Protein AF-A0AAJ5W4X1-F1 (afdb_monomer_lite)

Foldseek 3Di:
DPPVVVVVVLLVVLL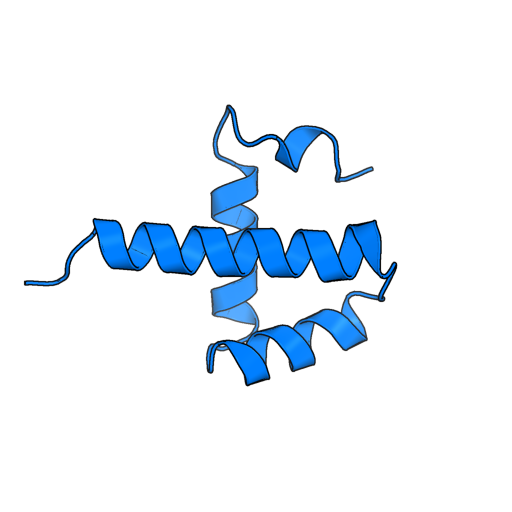VLLLCCCPVVVDDPVVSQVVSCVVVVDHSVVSVVSNVVLCPDPPRPNVVRDD

Structure (mmCIF, N/CA/C/O backbone):
data_AF-A0AAJ5W4X1-F1
#
_entry.id   AF-A0AAJ5W4X1-F1
#
loop_
_atom_site.group_PDB
_atom_site.id
_atom_site.type_symbol
_atom_site.label_atom_id
_atom_site.label_alt_id
_atom_site.label_comp_id
_atom_site.label_asym_id
_atom_site.label_entity_id
_atom_site.label_seq_id
_atom_site.pdbx_PDB_ins_code
_atom_site.Cartn_x
_atom_site.Cartn_y
_atom_site.Cartn_z
_atom_site.occupancy
_atom_site.B_iso_or_equiv
_atom_site.auth_seq_id
_atom_site.auth_comp_id
_atom_site.auth_asym_id
_atom_site.auth_atom_id
_atom_site.pdbx_PDB_model_num
ATOM 1 N N . MET A 1 1 ? 5.463 -2.421 -24.639 1.00 47.09 1 MET A N 1
ATOM 2 C CA . MET A 1 1 ? 6.573 -2.125 -23.707 1.00 47.09 1 MET A CA 1
ATOM 3 C C . MET A 1 1 ? 5.966 -1.877 -22.335 1.00 47.09 1 MET A C 1
ATOM 5 O O . MET A 1 1 ? 4.931 -1.233 -22.265 1.00 47.09 1 MET A O 1
ATOM 9 N N . ARG A 1 2 ? 6.498 -2.488 -21.271 1.00 55.69 2 ARG A N 1
ATOM 10 C CA . ARG A 1 2 ? 5.992 -2.298 -19.902 1.00 55.69 2 ARG A CA 1
ATOM 11 C C . ARG A 1 2 ? 6.581 -0.985 -19.407 1.00 55.69 2 ARG A C 1
ATOM 13 O O . ARG A 1 2 ? 7.771 -0.964 -19.122 1.00 55.69 2 ARG A O 1
ATOM 20 N N . ASP A 1 3 ? 5.786 0.078 -19.381 1.00 70.06 3 ASP A N 1
ATOM 21 C CA . ASP A 1 3 ? 6.270 1.397 -18.984 1.00 70.06 3 ASP A CA 1
ATOM 22 C C . ASP A 1 3 ? 6.656 1.377 -17.495 1.00 70.06 3 ASP A C 1
ATOM 24 O O . ASP A 1 3 ? 5.781 1.222 -16.631 1.00 70.06 3 ASP A O 1
ATOM 28 N N . PRO A 1 4 ? 7.958 1.442 -17.160 1.00 76.50 4 PRO A N 1
ATOM 29 C CA . PRO A 1 4 ? 8.408 1.359 -15.774 1.00 76.50 4 PRO A CA 1
ATOM 30 C C . PRO A 1 4 ? 7.897 2.546 -14.946 1.00 76.50 4 PRO A C 1
ATOM 32 O O . PRO A 1 4 ? 7.723 2.423 -13.732 1.00 76.50 4 PRO A O 1
ATOM 35 N N . GLU A 1 5 ? 7.595 3.665 -15.603 1.00 81.00 5 GLU A N 1
ATOM 36 C CA . GLU A 1 5 ? 7.079 4.880 -14.985 1.00 81.00 5 GLU A CA 1
ATOM 37 C C . GLU A 1 5 ? 5.631 4.722 -14.501 1.00 81.00 5 GLU A C 1
ATOM 39 O O . GLU A 1 5 ? 5.343 5.015 -13.340 1.00 81.00 5 GLU A O 1
ATOM 44 N N . LEU A 1 6 ? 4.745 4.144 -15.322 1.00 84.19 6 LEU A N 1
ATOM 45 C CA . LEU A 1 6 ? 3.349 3.878 -14.941 1.00 84.19 6 LEU A CA 1
ATOM 46 C C . LEU A 1 6 ? 3.254 2.930 -13.742 1.00 84.19 6 LEU A C 1
ATOM 48 O O . LEU A 1 6 ? 2.432 3.114 -12.843 1.00 84.19 6 LEU A O 1
ATOM 52 N N . LYS A 1 7 ? 4.129 1.918 -13.699 1.00 85.38 7 LYS A N 1
ATOM 53 C CA . LYS A 1 7 ? 4.214 1.018 -12.545 1.00 85.38 7 LYS A CA 1
ATOM 54 C C . LYS A 1 7 ? 4.629 1.786 -11.288 1.00 85.38 7 LYS A C 1
ATOM 56 O O . LYS A 1 7 ? 3.998 1.614 -10.249 1.00 85.38 7 LYS A O 1
ATOM 61 N N . LYS A 1 8 ? 5.657 2.634 -11.383 1.00 85.81 8 LYS A N 1
ATOM 62 C CA . LYS A 1 8 ? 6.136 3.439 -10.254 1.00 85.81 8 LYS A CA 1
ATOM 63 C C . LYS A 1 8 ? 5.046 4.380 -9.736 1.00 85.81 8 LYS A C 1
ATOM 65 O O . LYS A 1 8 ? 4.832 4.429 -8.532 1.00 85.81 8 LYS A O 1
ATOM 70 N N . GLN A 1 9 ? 4.323 5.058 -10.627 1.00 87.44 9 GLN A N 1
ATOM 71 C CA . GLN A 1 9 ? 3.210 5.940 -10.260 1.00 87.44 9 GLN A CA 1
ATOM 72 C C . GLN A 1 9 ? 2.114 5.189 -9.498 1.00 87.44 9 GLN A C 1
ATOM 74 O O . GLN A 1 9 ? 1.710 5.622 -8.421 1.00 87.44 9 GLN A O 1
ATOM 79 N N . ARG A 1 10 ? 1.680 4.027 -10.003 1.00 90.62 10 ARG A N 1
ATOM 80 C CA . ARG A 1 10 ? 0.698 3.180 -9.309 1.00 90.62 10 ARG A CA 1
ATOM 81 C C . ARG A 1 10 ? 1.192 2.761 -7.926 1.00 90.62 10 ARG A C 1
ATOM 83 O O . ARG A 1 10 ? 0.449 2.848 -6.955 1.00 90.62 10 ARG A O 1
ATOM 90 N N . ASP A 1 11 ? 2.435 2.301 -7.840 1.00 91.06 11 ASP A N 1
ATOM 91 C CA . ASP A 1 11 ? 3.024 1.833 -6.588 1.00 91.06 11 ASP A CA 1
ATOM 92 C C . ASP A 1 11 ? 3.136 2.991 -5.563 1.00 91.06 11 ASP A C 1
ATOM 94 O O . ASP A 1 11 ? 2.891 2.791 -4.373 1.00 91.06 11 ASP A O 1
ATOM 98 N N . THR A 1 12 ? 3.406 4.221 -6.020 1.00 90.56 12 THR A N 1
ATOM 99 C CA . THR A 1 12 ? 3.356 5.441 -5.194 1.00 90.56 12 THR A CA 1
ATOM 100 C C . THR A 1 12 ? 1.934 5.784 -4.738 1.00 90.56 12 THR A C 1
ATOM 102 O O . THR A 1 12 ? 1.749 6.110 -3.567 1.00 90.56 12 THR A O 1
ATOM 105 N N . LEU A 1 13 ? 0.926 5.676 -5.610 1.00 93.25 13 LEU A N 1
ATOM 106 C CA . LEU A 1 13 ? -0.477 5.932 -5.249 1.00 93.25 13 LEU A CA 1
ATOM 107 C C . LEU A 1 13 ? -0.980 4.958 -4.178 1.00 93.25 13 LEU A C 1
ATOM 109 O O . LEU A 1 13 ? -1.610 5.381 -3.212 1.00 93.25 13 LEU A O 1
ATOM 113 N N . ILE A 1 14 ? -0.650 3.670 -4.311 1.00 93.56 14 ILE A N 1
ATOM 114 C CA . ILE A 1 14 ? -0.984 2.641 -3.314 1.00 93.56 14 ILE A CA 1
ATOM 115 C C . ILE A 1 14 ? -0.407 3.015 -1.945 1.00 93.56 14 ILE A C 1
ATOM 117 O O . ILE A 1 14 ? -1.097 2.937 -0.929 1.00 93.56 14 ILE A O 1
ATOM 121 N N . TYR A 1 15 ? 0.854 3.447 -1.921 1.00 92.38 15 TYR A N 1
ATOM 122 C CA . TYR A 1 15 ? 1.524 3.859 -0.693 1.00 92.38 15 TYR A CA 1
ATOM 123 C C . TYR A 1 15 ? 0.891 5.113 -0.071 1.00 92.38 15 TYR A C 1
ATOM 125 O O . TYR A 1 15 ? 0.598 5.130 1.122 1.00 92.38 15 TYR A O 1
ATOM 133 N N . GLN A 1 16 ? 0.617 6.143 -0.875 1.00 92.50 16 GLN A N 1
ATOM 134 C CA . GLN A 1 16 ? -0.053 7.359 -0.405 1.00 92.50 16 GLN A CA 1
ATOM 135 C C . GLN A 1 16 ? -1.434 7.055 0.174 1.00 92.50 16 GLN A C 1
ATOM 137 O O . GLN A 1 16 ? -1.780 7.561 1.241 1.00 92.50 16 GLN A O 1
ATOM 142 N N . ARG A 1 17 ? -2.200 6.181 -0.486 1.00 93.81 17 ARG A N 1
ATOM 143 C CA . ARG A 1 17 ? -3.515 5.761 -0.009 1.00 93.81 17 ARG A CA 1
ATOM 144 C C . ARG A 1 17 ? -3.431 5.021 1.323 1.00 93.81 17 ARG A C 1
ATOM 146 O O . ARG A 1 17 ? -4.214 5.310 2.222 1.00 93.81 17 ARG A O 1
ATOM 153 N N . TYR A 1 18 ? -2.458 4.121 1.476 1.00 92.88 18 TYR A N 1
ATOM 154 C CA . TYR A 1 18 ? -2.178 3.462 2.753 1.00 92.88 18 TYR A CA 1
ATOM 155 C C . TYR A 1 18 ? -1.878 4.485 3.859 1.00 92.88 18 TYR A C 1
ATOM 157 O O . TYR A 1 18 ? -2.506 4.441 4.915 1.00 92.88 18 TYR A O 1
ATOM 165 N N . CYS A 1 19 ? -0.985 5.448 3.603 1.00 90.56 19 CYS A N 1
ATOM 166 C CA . CYS A 1 19 ? -0.673 6.512 4.560 1.00 90.56 19 CYS A CA 1
ATOM 167 C C . CYS A 1 19 ? -1.886 7.369 4.915 1.00 90.56 19 CYS A C 1
ATOM 169 O O . CYS A 1 19 ? -2.015 7.771 6.065 1.00 90.56 19 CYS A O 1
ATOM 171 N N . GLN A 1 20 ? -2.775 7.640 3.962 1.00 91.62 20 GLN A N 1
ATOM 172 C CA . GLN A 1 20 ? -3.996 8.393 4.219 1.00 91.62 20 GLN A CA 1
ATOM 173 C C . GLN A 1 20 ? -4.946 7.622 5.148 1.00 91.62 20 GLN A C 1
ATOM 175 O O . GLN A 1 20 ? -5.438 8.165 6.134 1.00 91.62 20 GLN A O 1
ATOM 180 N N . LEU A 1 21 ? -5.187 6.340 4.860 1.00 92.00 21 LEU A N 1
ATOM 181 C CA . LEU A 1 21 ? -6.087 5.503 5.658 1.00 92.00 21 LEU A CA 1
ATOM 182 C C . LEU A 1 21 ? -5.536 5.260 7.073 1.00 92.00 21 LEU A C 1
ATOM 184 O O . LEU A 1 21 ? -6.290 5.287 8.043 1.00 92.00 21 LEU A O 1
ATOM 188 N N . TRP A 1 22 ? -4.224 5.062 7.191 1.00 88.38 22 TRP A N 1
ATOM 189 C CA . TRP A 1 22 ? -3.548 4.850 8.470 1.00 88.38 22 TRP A CA 1
ATOM 190 C C . TRP A 1 22 ? -3.359 6.147 9.266 1.00 88.38 22 TRP A C 1
ATOM 192 O O . TRP A 1 22 ? -3.656 6.195 10.453 1.00 88.38 22 TRP A O 1
ATOM 202 N N . GLY A 1 23 ? -2.866 7.209 8.628 1.00 84.62 23 GLY A N 1
ATOM 203 C CA . GLY A 1 23 ? -2.477 8.455 9.289 1.00 84.62 23 GLY A CA 1
ATOM 204 C C . GLY A 1 23 ? -3.624 9.443 9.482 1.00 84.62 23 GLY A C 1
ATOM 205 O O . GLY A 1 23 ? -3.797 9.966 10.579 1.00 84.62 23 GLY A O 1
ATOM 206 N N . GLU A 1 24 ? -4.417 9.703 8.439 1.00 84.44 24 GLU A N 1
ATOM 207 C CA . GLU A 1 24 ? -5.504 10.692 8.512 1.00 84.44 24 GLU A CA 1
ATOM 208 C C . GLU A 1 24 ? -6.781 10.090 9.096 1.00 84.44 24 GLU A C 1
ATOM 210 O O . GLU A 1 24 ? -7.426 10.704 9.941 1.00 84.44 24 GLU A O 1
ATOM 215 N N . GLN A 1 25 ? -7.145 8.884 8.657 1.00 89.06 25 GLN A N 1
ATOM 216 C CA . GLN A 1 25 ? -8.384 8.232 9.093 1.00 89.06 25 GLN A CA 1
ATOM 217 C C . GLN A 1 25 ? -8.197 7.326 10.316 1.00 89.06 25 GLN A C 1
ATOM 219 O O . GLN A 1 25 ? -9.188 6.839 10.856 1.00 89.06 25 GLN A O 1
ATOM 224 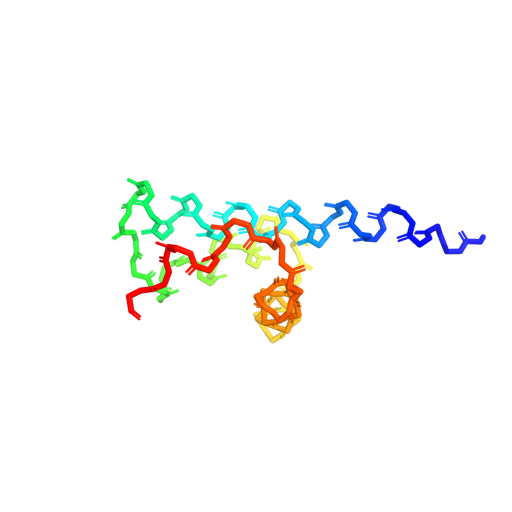N N . GLN A 1 26 ? -6.949 7.103 10.753 1.00 89.38 26 GLN A N 1
ATOM 225 C CA . GLN A 1 26 ? -6.601 6.264 11.910 1.00 89.38 26 GLN A CA 1
ATOM 226 C C . GLN A 1 26 ? -7.255 4.875 11.869 1.00 89.38 26 GLN A C 1
ATOM 228 O O . GLN A 1 26 ? -7.607 4.293 12.899 1.00 89.38 26 GLN A O 1
ATOM 233 N N . LEU A 1 27 ? -7.448 4.339 10.661 1.00 91.56 27 LEU A N 1
ATOM 234 C CA . LEU A 1 27 ? -8.031 3.021 10.484 1.00 91.56 27 LEU A CA 1
A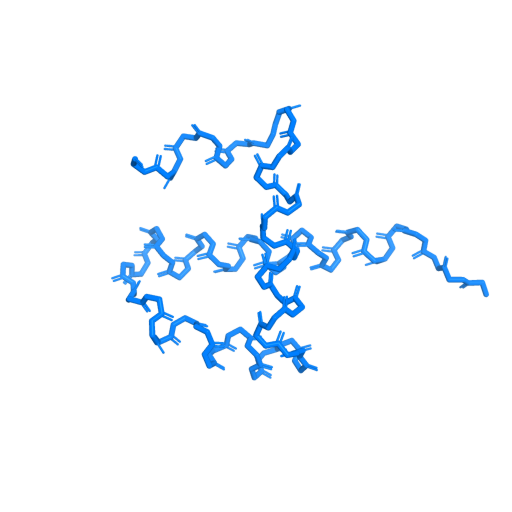TOM 235 C C . LEU A 1 27 ? -7.028 1.951 10.902 1.00 91.56 27 LEU A C 1
ATOM 237 O O . LEU A 1 27 ? -5.819 2.081 10.725 1.00 91.56 27 LEU A O 1
ATOM 241 N N . ARG A 1 28 ? -7.550 0.844 11.425 1.00 89.25 28 ARG A N 1
ATOM 242 C CA . ARG A 1 28 ? -6.737 -0.332 11.730 1.00 89.25 28 ARG A CA 1
ATOM 243 C C . ARG A 1 28 ? -6.352 -1.060 10.448 1.00 89.25 28 ARG A C 1
ATOM 245 O O . ARG A 1 28 ? -7.152 -1.136 9.516 1.00 89.25 28 ARG A O 1
ATOM 252 N N . GLU A 1 29 ? -5.172 -1.678 10.441 1.00 86.94 29 GLU A N 1
ATOM 253 C CA . GLU A 1 29 ? -4.660 -2.456 9.302 1.00 86.94 29 GLU A CA 1
ATOM 254 C C . GLU A 1 29 ? -5.674 -3.486 8.785 1.00 86.94 29 GLU A C 1
ATOM 256 O O . GLU A 1 29 ? -5.856 -3.615 7.576 1.00 86.94 29 GLU A O 1
ATOM 261 N N . GLU A 1 30 ? -6.396 -4.157 9.688 1.00 90.44 30 GLU A N 1
ATOM 262 C CA . GLU A 1 30 ? -7.450 -5.133 9.362 1.00 90.44 30 GLU A CA 1
ATOM 263 C C . GLU A 1 30 ? -8.535 -4.579 8.416 1.00 90.44 30 GLU A C 1
ATOM 265 O O . GLU A 1 30 ? -9.075 -5.327 7.603 1.00 90.44 30 GLU A O 1
ATOM 270 N N . VAL A 1 31 ? -8.809 -3.270 8.476 1.00 92.38 31 VAL A N 1
ATOM 271 C CA . VAL A 1 31 ? -9.771 -2.561 7.615 1.00 92.38 31 VAL A CA 1
ATOM 272 C C . VAL A 1 31 ? -9.085 -1.972 6.380 1.00 92.38 31 VAL A C 1
ATOM 274 O O . VAL A 1 31 ? -9.666 -1.932 5.297 1.00 92.38 31 VAL A O 1
ATOM 277 N N . ILE A 1 32 ? -7.829 -1.545 6.508 1.00 92.75 32 ILE A N 1
ATOM 278 C CA . ILE A 1 32 ? -7.066 -0.945 5.408 1.00 92.75 32 ILE A CA 1
ATOM 279 C C . ILE A 1 32 ? -6.794 -1.964 4.298 1.00 92.75 32 ILE A C 1
ATOM 281 O O . ILE A 1 32 ? -6.954 -1.649 3.118 1.00 92.75 32 ILE A O 1
ATOM 285 N N . TRP A 1 33 ? -6.414 -3.195 4.651 1.00 92.31 33 TRP A N 1
ATOM 286 C CA . TRP A 1 33 ? -6.108 -4.238 3.670 1.00 92.31 33 TRP A CA 1
ATOM 287 C C . TRP A 1 33 ? -7.265 -4.537 2.700 1.00 92.31 33 TRP A C 1
ATOM 289 O O . TRP A 1 33 ? -7.035 -4.480 1.487 1.00 92.31 33 TRP A O 1
ATOM 299 N N . PRO A 1 34 ? -8.504 -4.821 3.150 1.00 94.44 34 PRO A N 1
ATOM 300 C CA . PRO A 1 34 ? -9.619 -5.044 2.234 1.00 94.44 34 PRO A CA 1
ATOM 301 C C . PRO A 1 34 ? -9.944 -3.807 1.383 1.00 94.44 34 PRO A C 1
ATOM 303 O O . PRO A 1 34 ? -10.247 -3.964 0.204 1.00 94.44 34 PRO A O 1
ATOM 306 N N . ILE A 1 35 ? -9.802 -2.586 1.916 1.00 94.00 35 ILE A N 1
ATOM 307 C CA . ILE A 1 35 ? -10.000 -1.351 1.136 1.00 94.00 35 ILE A CA 1
ATOM 308 C C . ILE A 1 35 ? -8.991 -1.270 -0.012 1.00 94.00 35 ILE A C 1
ATOM 310 O O . ILE A 1 35 ? -9.387 -1.137 -1.167 1.00 94.00 35 ILE A O 1
ATOM 314 N N . LEU A 1 36 ? -7.694 -1.405 0.278 1.00 93.81 36 LEU A N 1
ATOM 315 C CA . LEU A 1 36 ? -6.647 -1.292 -0.740 1.00 93.81 36 LEU A CA 1
ATOM 316 C C . LEU A 1 36 ? -6.715 -2.428 -1.768 1.00 93.81 36 LEU A C 1
ATOM 318 O O . LEU A 1 36 ? -6.515 -2.206 -2.961 1.00 93.81 36 LEU A O 1
ATOM 322 N N . THR A 1 37 ? -7.004 -3.654 -1.330 1.00 94.81 37 THR A N 1
ATOM 323 C CA . THR A 1 37 ? -7.153 -4.787 -2.258 1.00 94.81 37 THR A CA 1
ATOM 324 C C . THR A 1 37 ? -8.348 -4.621 -3.190 1.00 94.81 37 THR A C 1
ATOM 326 O O . THR A 1 37 ? -8.228 -4.949 -4.370 1.00 94.81 37 THR A O 1
ATOM 329 N N . ASN A 1 38 ? -9.460 -4.063 -2.701 1.00 94.62 38 ASN A N 1
ATOM 330 C CA . ASN A 1 38 ? -10.634 -3.770 -3.517 1.00 94.62 38 ASN A CA 1
ATOM 331 C C . ASN A 1 38 ? -10.397 -2.582 -4.467 1.00 94.62 38 ASN A C 1
ATOM 333 O O . ASN A 1 38 ? -10.721 -2.674 -5.643 1.00 94.62 38 ASN A O 1
ATOM 337 N N . GLU A 1 39 ? -9.775 -1.501 -3.987 1.00 94.06 39 GLU A N 1
ATOM 338 C CA . GLU A 1 39 ? -9.533 -0.273 -4.764 1.00 94.06 39 GLU A CA 1
ATOM 339 C C . GLU A 1 39 ? -8.520 -0.491 -5.902 1.00 94.06 39 GLU A C 1
ATOM 341 O O . GLU A 1 39 ? -8.702 0.009 -7.010 1.00 94.06 39 GLU A O 1
ATOM 346 N N . PHE A 1 40 ? -7.466 -1.277 -5.656 1.00 92.12 40 PHE A N 1
ATOM 347 C CA . PHE A 1 40 ? -6.395 -1.508 -6.632 1.00 92.12 40 PHE A CA 1
ATOM 348 C C . PHE A 1 40 ? -6.483 -2.861 -7.348 1.00 92.12 40 PHE A C 1
ATOM 350 O O . PHE A 1 40 ? -5.653 -3.136 -8.215 1.00 92.12 40 PHE A O 1
ATOM 357 N N . HIS A 1 41 ? -7.451 -3.714 -6.995 1.00 93.44 41 HIS A N 1
ATOM 358 C CA . HIS A 1 41 ? -7.603 -5.077 -7.524 1.00 93.44 41 HIS A CA 1
ATOM 359 C C . HIS A 1 41 ? -6.304 -5.904 -7.465 1.00 93.44 41 HIS A C 1
ATOM 361 O O . HIS A 1 41 ? -5.975 -6.678 -8.368 1.00 93.44 41 HIS A O 1
ATOM 367 N N . LEU A 1 42 ? -5.533 -5.730 -6.389 1.00 92.81 42 LEU A N 1
ATOM 368 C CA . LEU A 1 42 ? -4.286 -6.447 -6.131 1.00 92.81 42 LEU A CA 1
ATOM 369 C C . LEU A 1 42 ? -4.420 -7.298 -4.874 1.00 92.81 42 LEU A C 1
ATOM 371 O O . LEU A 1 42 ? -5.185 -6.990 -3.967 1.00 92.81 42 LEU A O 1
ATOM 375 N N . THR A 1 43 ? -3.625 -8.365 -4.787 1.00 93.50 43 THR A N 1
ATOM 376 C CA . THR A 1 43 ? -3.583 -9.178 -3.565 1.00 93.50 43 THR A CA 1
ATOM 377 C C . THR A 1 43 ? -2.952 -8.397 -2.415 1.00 93.50 43 THR A C 1
ATOM 379 O O . THR A 1 43 ? -2.005 -7.632 -2.629 1.00 93.50 43 THR A O 1
ATOM 382 N N . ALA A 1 44 ? -3.397 -8.656 -1.181 1.00 90.12 44 ALA A N 1
ATOM 383 C CA . ALA A 1 44 ? -2.833 -8.023 0.014 1.00 90.12 44 ALA A CA 1
ATOM 384 C C . ALA A 1 44 ? -1.307 -8.205 0.089 1.00 90.12 44 ALA A C 1
ATOM 386 O O . ALA A 1 44 ? -0.579 -7.269 0.399 1.00 90.12 44 ALA A O 1
ATOM 387 N N . ARG A 1 45 ? -0.796 -9.379 -0.313 1.00 92.56 45 ARG A N 1
ATOM 388 C CA . ARG A 1 45 ? 0.646 -9.659 -0.377 1.00 92.56 45 ARG A CA 1
ATOM 389 C C . ARG A 1 45 ? 1.388 -8.744 -1.356 1.00 92.56 45 ARG A C 1
ATOM 391 O O . ARG A 1 45 ? 2.508 -8.327 -1.071 1.00 92.56 45 ARG A O 1
ATOM 398 N N . THR A 1 46 ? 0.799 -8.455 -2.515 1.00 93.00 46 THR A N 1
ATOM 399 C CA . THR A 1 46 ? 1.389 -7.540 -3.504 1.00 93.00 46 THR A CA 1
ATOM 400 C C . THR A 1 46 ? 1.427 -6.116 -2.967 1.00 93.00 46 THR A C 1
ATOM 402 O O . THR A 1 46 ? 2.470 -5.474 -3.040 1.00 93.00 46 THR A O 1
ATOM 405 N N . ILE A 1 47 ? 0.317 -5.653 -2.393 1.00 92.56 47 ILE A N 1
ATOM 406 C CA . ILE A 1 47 ? 0.191 -4.312 -1.809 1.00 92.56 47 ILE A CA 1
ATOM 407 C C . ILE A 1 47 ? 1.176 -4.141 -0.652 1.00 92.56 47 ILE A C 1
ATOM 409 O O . ILE A 1 47 ? 1.931 -3.175 -0.627 1.00 92.56 47 ILE A O 1
ATOM 413 N N . TYR A 1 48 ? 1.259 -5.125 0.243 1.00 91.25 48 TYR A N 1
ATOM 414 C CA . TYR A 1 48 ? 2.221 -5.137 1.341 1.00 91.25 48 TYR A CA 1
ATOM 415 C C . TYR A 1 48 ? 3.669 -5.034 0.843 1.00 91.25 48 TYR A C 1
ATOM 417 O O . TYR A 1 48 ? 4.443 -4.229 1.355 1.00 91.25 48 TYR A O 1
ATOM 425 N N . ARG A 1 49 ? 4.045 -5.787 -0.205 1.00 91.75 49 ARG A N 1
ATOM 426 C CA . ARG A 1 49 ? 5.386 -5.664 -0.810 1.00 91.75 49 ARG A CA 1
ATOM 427 C C . ARG A 1 49 ? 5.636 -4.274 -1.385 1.00 91.75 49 ARG A C 1
ATOM 429 O O . ARG A 1 49 ? 6.746 -3.787 -1.239 1.00 91.75 49 ARG A O 1
ATOM 436 N N . ILE A 1 50 ? 4.642 -3.661 -2.028 1.00 91.62 50 ILE A N 1
ATOM 437 C CA . ILE A 1 50 ? 4.753 -2.303 -2.579 1.00 91.62 50 ILE A CA 1
ATOM 438 C C . ILE A 1 50 ? 4.988 -1.292 -1.455 1.00 91.62 50 ILE A C 1
ATOM 440 O O . ILE A 1 50 ? 5.916 -0.493 -1.543 1.00 91.62 50 ILE A O 1
ATOM 444 N N . ILE A 1 51 ? 4.198 -1.364 -0.382 1.00 90.56 51 ILE A N 1
ATOM 445 C CA . ILE A 1 51 ? 4.347 -0.485 0.783 1.00 90.56 51 ILE A CA 1
ATOM 446 C C . ILE A 1 51 ? 5.739 -0.662 1.404 1.00 90.56 51 ILE A C 1
ATOM 448 O O . ILE A 1 51 ? 6.437 0.323 1.617 1.00 90.56 51 ILE A O 1
ATOM 452 N N . LEU A 1 52 ? 6.184 -1.906 1.616 1.00 89.50 52 LEU A N 1
ATOM 453 C CA . LEU A 1 52 ? 7.527 -2.204 2.126 1.00 89.50 52 LEU A CA 1
ATOM 454 C C . LEU A 1 52 ? 8.663 -1.722 1.214 1.00 89.50 52 LEU A C 1
ATOM 456 O O . LEU A 1 52 ? 9.740 -1.389 1.700 1.00 89.50 52 LEU A O 1
ATOM 460 N N . ASP A 1 53 ? 8.477 -1.756 -0.103 1.00 87.31 53 ASP A N 1
ATOM 461 C CA . ASP A 1 53 ? 9.483 -1.277 -1.056 1.00 87.31 53 ASP A CA 1
ATOM 462 C C . ASP A 1 53 ? 9.605 0.252 -0.988 1.00 87.31 53 ASP A C 1
ATOM 464 O O . ASP A 1 53 ? 10.708 0.795 -0.962 1.00 87.31 53 ASP A O 1
ATOM 468 N N . GLN A 1 54 ? 8.470 0.943 -0.846 1.00 83.25 54 GLN A N 1
ATOM 469 C CA . GLN A 1 54 ? 8.397 2.399 -0.717 1.00 83.25 54 GLN A CA 1
ATOM 470 C C . GLN A 1 54 ? 8.957 2.911 0.619 1.00 83.25 54 GLN A C 1
ATOM 472 O O . GLN A 1 54 ? 9.592 3.965 0.643 1.00 83.25 54 GLN A O 1
ATOM 477 N N . THR A 1 55 ? 8.795 2.171 1.722 1.00 79.06 55 THR A N 1
ATOM 478 C CA . THR A 1 55 ? 9.392 2.544 3.021 1.00 79.06 55 THR A CA 1
ATOM 479 C C . THR A 1 55 ? 10.910 2.372 3.051 1.00 79.06 55 THR A C 1
ATOM 481 O O . THR A 1 55 ? 11.590 3.050 3.818 1.00 79.06 55 THR A O 1
ATOM 484 N N . LYS A 1 56 ? 11.466 1.507 2.196 1.00 73.19 56 LYS A N 1
ATOM 485 C CA . LYS A 1 56 ? 12.915 1.288 2.074 1.00 73.19 56 LYS A CA 1
ATOM 486 C C . LYS A 1 56 ? 13.629 2.329 1.216 1.00 73.19 56 LYS A C 1
ATOM 488 O O . LYS A 1 56 ? 14.858 2.351 1.228 1.00 73.19 56 LYS A O 1
ATOM 493 N N . GLN A 1 57 ? 12.910 3.174 0.475 1.00 63.44 57 GLN A N 1
ATOM 494 C CA . GLN A 1 57 ? 13.539 4.211 -0.342 1.00 63.44 57 GLN A CA 1
ATOM 495 C C . GLN A 1 57 ? 14.032 5.371 0.548 1.00 63.44 57 GLN A C 1
ATOM 497 O O . GLN A 1 57 ? 13.213 6.068 1.159 1.00 63.44 57 GLN A O 1
ATOM 502 N N . PRO A 1 58 ? 15.357 5.614 0.633 1.00 44.88 58 PRO A N 1
ATOM 503 C CA . PRO A 1 58 ? 15.913 6.700 1.431 1.00 44.88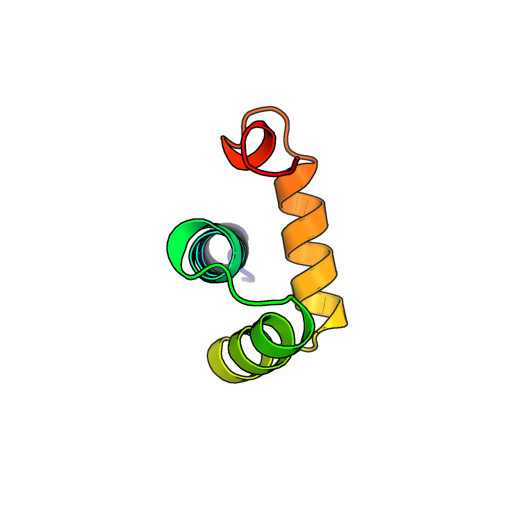 58 PRO A CA 1
ATOM 504 C C . PRO A 1 58 ? 15.530 8.038 0.787 1.00 44.88 58 PRO A C 1
ATOM 506 O O . PRO A 1 58 ? 16.042 8.401 -0.268 1.00 44.88 58 PRO A O 1
ATOM 509 N N . GLY A 1 59 ? 14.582 8.746 1.404 1.00 50.97 59 GLY A N 1
ATOM 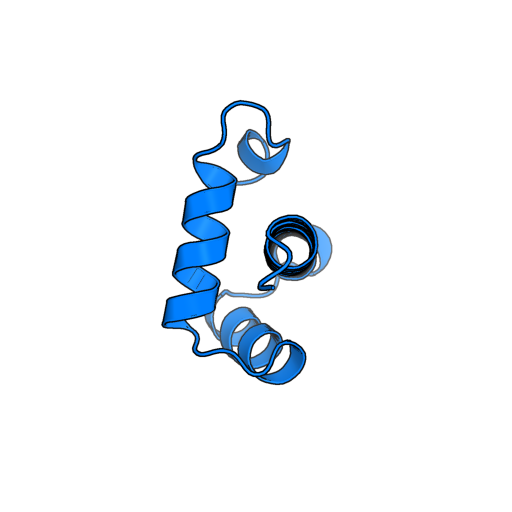510 C CA . GLY A 1 59 ? 14.063 10.033 0.924 1.00 50.97 59 GLY A CA 1
ATOM 511 C C . GLY A 1 59 ? 12.540 10.106 0.805 1.00 50.97 59 GLY A C 1
ATOM 512 O O . GLY A 1 59 ? 12.004 11.190 0.594 1.00 50.97 59 GLY A O 1
ATOM 513 N N . SER A 1 60 ? 11.822 8.993 0.982 1.00 45.53 60 SER A N 1
ATOM 514 C CA . SER A 1 60 ? 10.363 9.034 1.075 1.00 45.53 60 SER A CA 1
ATOM 515 C C . SER A 1 60 ? 9.958 9.605 2.442 1.00 45.53 60 SER A C 1
ATOM 517 O O . SER A 1 60 ? 10.327 9.059 3.484 1.00 45.53 60 SER A O 1
ATOM 519 N N . SER A 1 61 ? 9.190 10.703 2.457 1.00 48.34 61 SER A N 1
ATOM 520 C CA . SER A 1 61 ? 8.643 11.367 3.666 1.00 48.34 61 SER A CA 1
ATOM 521 C C . SER A 1 61 ? 7.829 10.439 4.590 1.00 48.34 61 SER A C 1
ATOM 523 O O . SER A 1 61 ? 7.444 10.825 5.689 1.00 48.34 61 SER A O 1
ATOM 525 N N . ALA A 1 62 ? 7.616 9.200 4.151 1.00 50.47 62 ALA A N 1
ATOM 526 C CA . ALA A 1 62 ? 7.225 8.012 4.896 1.00 50.47 62 ALA A CA 1
ATOM 527 C C . ALA A 1 62 ? 7.936 7.791 6.237 1.00 50.47 62 ALA A C 1
ATOM 529 O O . ALA A 1 62 ? 7.305 7.367 7.203 1.00 50.47 62 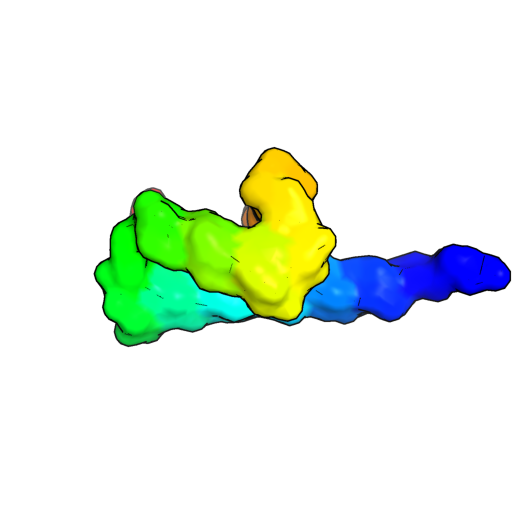ALA A O 1
ATOM 530 N N . ASN A 1 63 ? 9.239 8.083 6.309 1.00 44.91 63 ASN A N 1
ATOM 531 C CA . ASN A 1 63 ? 10.077 7.741 7.466 1.00 44.91 63 ASN A CA 1
ATOM 532 C C . ASN A 1 63 ? 9.805 8.609 8.717 1.00 44.91 63 ASN A C 1
ATOM 534 O O . ASN A 1 63 ? 10.537 8.539 9.696 1.00 44.91 63 ASN A O 1
ATOM 538 N N . LYS A 1 64 ? 8.767 9.456 8.669 1.00 45.53 64 LYS A N 1
ATOM 539 C CA . LYS A 1 64 ? 8.244 10.240 9.799 1.00 45.53 64 LYS A CA 1
ATOM 540 C C . LYS A 1 64 ? 6.844 9.807 10.264 1.00 45.53 64 LYS A C 1
ATOM 542 O O . LYS A 1 64 ? 6.348 10.384 11.224 1.00 45.53 64 LYS A O 1
ATOM 547 N N . LEU A 1 65 ? 6.192 8.861 9.580 1.00 48.38 65 LEU A N 1
ATOM 548 C CA . LEU A 1 65 ? 4.783 8.497 9.820 1.00 48.38 65 LEU A CA 1
ATOM 549 C C . LEU A 1 65 ? 4.581 7.072 10.353 1.00 48.38 65 LEU A C 1
ATOM 551 O O . LEU A 1 65 ? 3.449 6.689 10.642 1.00 48.38 65 LEU A O 1
ATOM 555 N N . LEU A 1 66 ? 5.654 6.295 10.488 1.00 49.81 66 LEU A N 1
ATOM 556 C CA . LEU A 1 66 ? 5.629 5.040 11.230 1.00 49.81 66 LEU A CA 1
ATOM 557 C C . LEU A 1 66 ? 6.197 5.324 12.630 1.00 49.81 66 LEU A C 1
ATOM 559 O O . LEU A 1 66 ? 7.327 5.816 12.695 1.00 49.81 66 LEU A O 1
ATOM 563 N N . PRO A 1 67 ? 5.419 5.120 13.710 1.00 48.38 67 PRO A N 1
ATOM 564 C CA . PRO A 1 67 ? 5.928 5.226 15.075 1.00 48.38 67 PRO A CA 1
ATOM 565 C C . PRO A 1 67 ? 7.015 4.185 15.371 1.00 48.38 67 PRO A C 1
ATOM 567 O O . PRO A 1 67 ? 7.016 3.115 14.715 1.00 48.38 67 PRO A O 1
#

pLDDT: mean 81.69, std 16.64, range [44.88, 94.81]

Secondary structure (DSSP, 8-state):
---HHHHHHHHHHHHHHHHIIIIIS---HHHHHHHHHHHHT--HHHHHHHHHHHHTSTT-GGGGT--

Sequence (67 aa):
MRDPELKKQRDTLIYQRYCQLWGEQQLREEVIWPILTNEFHLTARTIYRIILDQTKQPGSSANKLLP

Organism: NCBI:txid3121371

Radius of gyration: 11.99 Å; chains: 1; bounding box: 26×21×39 Å